Protein AF-A0A968VQT7-F1 (afdb_monomer_lite)

Secondary structure (DSSP, 8-state):
-------SHHHHHHHHHHHHHHHHHHHHHHHHHHHHHHHH--HHHHHHHHHHHHHHHHHHHHHHHHHHHHH-HHHHHHHHHHHHHHHHHHHHHHHHTT--

pLDDT: mean 82.39, std 10.13, range [45.22, 92.5]

Structure (mmCIF, N/CA/C/O backbone):
data_AF-A0A968VQT7-F1
#
_entry.id   AF-A0A968VQT7-F1
#
loop_
_atom_site.group_PDB
_atom_site.id
_atom_site.type_symbol
_atom_site.label_atom_id
_atom_site.label_alt_id
_atom_site.label_comp_id
_atom_site.label_asym_id
_atom_site.label_entity_id
_atom_site.label_seq_id
_atom_site.pdbx_PDB_ins_code
_atom_site.Cartn_x
_atom_site.Cartn_y
_atom_site.Cartn_z
_atom_site.occupancy
_atom_site.B_iso_or_equiv
_atom_site.auth_seq_id
_atom_site.auth_comp_id
_atom_site.auth_asym_id
_atom_site.auth_atom_id
_atom_site.pdbx_PDB_model_num
ATOM 1 N N . MET A 1 1 ? -21.607 2.013 37.515 1.00 45.22 1 MET A N 1
ATOM 2 C CA . MET A 1 1 ? -22.515 1.958 36.349 1.00 45.22 1 MET A CA 1
ATOM 3 C C . MET A 1 1 ? -21.824 1.171 35.254 1.00 45.22 1 MET A C 1
ATOM 5 O O . MET A 1 1 ? -20.952 1.690 34.577 1.00 45.22 1 MET A O 1
ATOM 9 N N . THR A 1 2 ? -22.130 -0.116 35.180 1.00 53.19 2 THR A N 1
ATOM 10 C CA . THR A 1 2 ? -21.566 -1.085 34.237 1.00 53.19 2 THR A CA 1
ATOM 11 C C . THR A 1 2 ? -22.557 -1.255 33.091 1.00 53.19 2 THR A C 1
ATOM 13 O O . THR A 1 2 ? -23.642 -1.786 33.312 1.00 53.19 2 THR A O 1
ATOM 16 N N . THR A 1 3 ? -22.229 -0.779 31.892 1.00 49.84 3 THR A N 1
ATOM 17 C CA . THR A 1 3 ? -23.022 -1.027 30.680 1.00 49.84 3 THR A CA 1
ATOM 18 C C . THR A 1 3 ? -22.747 -2.449 30.172 1.00 49.84 3 THR A C 1
ATOM 20 O O . THR A 1 3 ? -21.597 -2.762 29.861 1.00 49.84 3 THR A O 1
ATOM 23 N N . PRO A 1 4 ? -23.756 -3.337 30.103 1.00 61.56 4 PRO A N 1
ATOM 24 C CA . PRO A 1 4 ? -23.585 -4.700 29.619 1.00 61.56 4 PRO A CA 1
ATOM 25 C C . PRO A 1 4 ? -23.872 -4.825 28.106 1.00 61.56 4 PRO A C 1
ATOM 27 O O . PRO A 1 4 ? -24.654 -4.069 27.537 1.00 61.56 4 PRO A O 1
ATOM 30 N N . THR A 1 5 ? -23.292 -5.871 27.500 1.00 68.44 5 THR A N 1
ATOM 31 C CA . THR A 1 5 ? -23.627 -6.536 26.214 1.00 68.44 5 THR A CA 1
ATOM 32 C C . THR A 1 5 ? -23.242 -5.887 24.869 1.00 68.44 5 THR A C 1
ATOM 34 O O . THR A 1 5 ? -23.955 -5.056 24.322 1.00 68.44 5 THR A O 1
ATOM 37 N N . ALA A 1 6 ? -22.209 -6.445 24.222 1.00 54.47 6 ALA A N 1
ATOM 38 C CA . ALA A 1 6 ? -22.168 -6.607 22.766 1.00 54.47 6 ALA A CA 1
ATOM 39 C C . ALA A 1 6 ? -21.559 -7.983 22.428 1.00 54.47 6 ALA A C 1
ATOM 41 O O . ALA A 1 6 ? -20.569 -8.405 23.017 1.00 54.47 6 ALA A O 1
ATOM 42 N N . ARG A 1 7 ? -22.252 -8.707 21.548 1.00 58.38 7 ARG A N 1
ATOM 43 C CA . ARG A 1 7 ? -22.116 -10.133 21.202 1.00 58.38 7 ARG A CA 1
ATOM 44 C C . ARG A 1 7 ? -20.708 -10.521 20.730 1.00 58.38 7 ARG A C 1
ATOM 46 O O . ARG A 1 7 ? -19.956 -9.671 20.291 1.00 58.38 7 ARG A O 1
ATOM 53 N N . GLN A 1 8 ? -20.395 -11.818 20.739 1.00 59.41 8 GLN A N 1
ATOM 54 C CA . GLN A 1 8 ? -19.154 -12.417 20.208 1.00 59.41 8 GLN A CA 1
ATOM 55 C C . GLN A 1 8 ? -19.148 -12.579 18.667 1.00 59.41 8 GLN A C 1
ATOM 57 O O . GLN A 1 8 ? -18.111 -12.843 18.063 1.00 59.41 8 GLN A O 1
ATOM 62 N N . THR A 1 9 ? -20.282 -12.328 18.004 1.00 61.12 9 THR A N 1
ATOM 63 C CA . THR A 1 9 ? -20.435 -12.309 16.535 1.00 61.12 9 THR A CA 1
ATOM 64 C C . THR A 1 9 ? -19.583 -11.291 15.743 1.00 61.12 9 THR A C 1
ATOM 66 O O . THR A 1 9 ? -19.254 -11.610 14.603 1.00 61.12 9 THR A O 1
ATOM 69 N N . PRO A 1 10 ? -19.183 -10.104 16.251 1.00 72.50 10 PRO A N 1
ATOM 70 C CA . PRO A 1 10 ? -18.378 -9.163 15.483 1.00 72.50 10 PRO A CA 1
ATOM 71 C C . PRO A 1 10 ? -16.917 -9.611 15.348 1.00 72.50 10 PRO A C 1
ATOM 73 O O . PRO A 1 10 ? -16.286 -9.263 14.360 1.00 72.50 10 PRO A O 1
ATOM 76 N N . LEU A 1 11 ? -16.381 -10.425 16.268 1.00 81.00 11 LEU A N 1
ATOM 77 C CA . LEU A 1 11 ? -15.000 -10.917 16.168 1.00 81.00 11 LEU A CA 1
ATOM 78 C C . LEU A 1 11 ? -14.827 -11.904 15.015 1.00 81.00 11 LEU A C 1
ATOM 80 O O . LEU A 1 11 ? -13.917 -11.738 14.212 1.00 81.00 11 LEU A O 1
ATOM 84 N N . LEU A 1 12 ? -15.720 -12.891 14.890 1.00 84.88 12 LEU A N 1
ATOM 85 C CA . LEU A 1 12 ? -15.680 -13.834 13.767 1.00 84.88 12 LEU A CA 1
ATOM 86 C C . LEU A 1 12 ? -15.871 -13.119 12.427 1.00 84.88 12 LEU A C 1
ATOM 88 O O . LEU A 1 12 ? -15.135 -13.395 11.487 1.00 84.88 12 LEU A O 1
ATOM 92 N N . ALA A 1 13 ? -16.798 -12.160 12.353 1.00 85.81 13 ALA A N 1
ATOM 93 C CA . ALA A 1 13 ? -16.996 -11.360 11.148 1.00 85.81 13 ALA A CA 1
ATOM 94 C C . ALA A 1 13 ? -15.739 -10.553 10.775 1.00 85.81 13 ALA A C 1
ATOM 96 O O . ALA A 1 13 ? -15.342 -10.547 9.612 1.00 85.81 13 ALA A O 1
ATOM 97 N N . LEU A 1 14 ? -15.077 -9.925 11.754 1.00 87.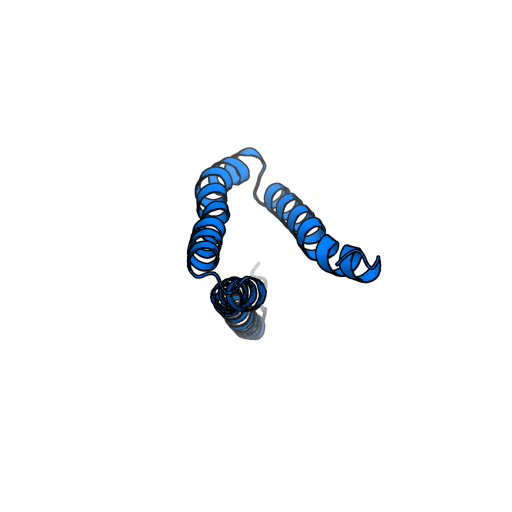00 14 LEU A N 1
ATOM 98 C CA . LEU A 1 14 ? -13.823 -9.199 11.536 1.00 87.00 14 LEU A CA 1
ATOM 99 C C . LEU A 1 14 ? -12.681 -10.128 11.116 1.00 87.00 14 LEU A C 1
ATOM 101 O O . LEU A 1 14 ? -11.948 -9.792 10.193 1.00 87.00 14 LEU A O 1
ATOM 105 N N . LEU A 1 15 ? -12.539 -11.292 11.753 1.00 89.62 15 LEU A N 1
ATOM 106 C CA . LEU A 1 15 ? -11.500 -12.268 11.420 1.00 89.62 15 LEU A CA 1
ATOM 107 C C . LEU A 1 15 ? -11.686 -12.829 10.011 1.00 89.62 15 LEU A C 1
ATOM 109 O O . LEU A 1 15 ? -10.720 -12.905 9.260 1.00 89.62 15 LEU A O 1
ATOM 113 N N . VAL A 1 16 ? -12.920 -13.163 9.627 1.00 91.44 16 VAL A N 1
ATOM 114 C CA . VAL A 1 16 ? -13.239 -13.621 8.268 1.00 91.44 16 VAL A CA 1
ATOM 115 C C . VAL A 1 16 ? -12.981 -12.509 7.255 1.00 91.44 16 VAL A C 1
ATOM 117 O O . VAL A 1 16 ? -12.310 -12.746 6.255 1.00 91.44 16 VAL A O 1
ATOM 120 N N . ALA A 1 17 ? -13.443 -11.284 7.524 1.00 88.94 17 ALA A N 1
ATOM 121 C CA . ALA A 1 17 ? -13.174 -10.143 6.652 1.00 88.94 17 ALA A CA 1
ATOM 122 C C . ALA A 1 17 ? -11.666 -9.901 6.490 1.00 88.94 17 ALA A C 1
ATOM 124 O O . ALA A 1 17 ? -11.198 -9.657 5.378 1.00 88.94 17 ALA A O 1
ATOM 125 N N . ARG A 1 18 ? -10.892 -10.022 7.576 1.00 89.38 18 ARG A N 1
ATOM 126 C CA . ARG A 1 18 ? -9.436 -9.879 7.538 1.00 89.38 18 ARG A CA 1
ATOM 127 C C . ARG A 1 18 ? -8.780 -11.000 6.747 1.00 89.38 18 ARG A C 1
ATOM 129 O O . ARG A 1 18 ? -8.007 -10.700 5.851 1.00 89.38 18 ARG A O 1
ATOM 136 N N . ALA A 1 19 ? -9.160 -12.253 6.988 1.00 92.00 19 ALA A N 1
ATOM 137 C CA . ALA A 1 19 ? -8.642 -13.404 6.256 1.00 92.00 19 ALA A CA 1
ATOM 138 C C . ALA A 1 19 ? -8.903 -13.290 4.747 1.00 92.00 19 ALA A C 1
ATOM 140 O O . ALA A 1 19 ? -7.997 -13.527 3.951 1.00 92.00 19 ALA A O 1
ATOM 141 N N . ILE A 1 20 ? -10.109 -12.876 4.346 1.00 92.50 20 ILE A N 1
ATOM 142 C CA . ILE A 1 20 ? -10.458 -12.657 2.935 1.00 92.50 20 ILE A CA 1
ATOM 143 C C . ILE A 1 20 ? -9.626 -11.514 2.345 1.00 92.50 20 ILE A C 1
ATOM 145 O O . ILE A 1 20 ? -9.033 -11.666 1.279 1.00 92.50 20 ILE A O 1
ATOM 149 N N . SER A 1 21 ? -9.556 -10.378 3.040 1.00 88.12 21 SER A N 1
ATOM 150 C CA . SER A 1 21 ? -8.814 -9.196 2.590 1.00 88.12 21 SER A CA 1
ATOM 151 C C . SER A 1 21 ? -7.316 -9.483 2.428 1.00 88.12 21 SER A C 1
ATOM 153 O O . SER A 1 21 ? -6.695 -9.108 1.432 1.00 88.12 21 SER A O 1
ATOM 155 N N . GLU A 1 22 ? -6.744 -10.219 3.373 1.00 89.88 22 GLU A N 1
ATOM 156 C CA . GLU A 1 22 ? -5.333 -10.590 3.390 1.00 89.88 22 GLU A CA 1
ATOM 157 C C . GLU A 1 22 ? -5.025 -11.652 2.330 1.00 89.88 22 GLU A C 1
ATOM 159 O O . GLU A 1 22 ? -4.036 -11.534 1.611 1.00 89.88 22 GLU A O 1
ATOM 164 N N . SER A 1 23 ? -5.937 -12.604 2.114 1.00 92.12 23 SER A N 1
ATOM 165 C CA . SER A 1 23 ? -5.850 -13.552 0.996 1.00 92.12 23 SER A CA 1
ATOM 166 C C . SER A 1 23 ? -5.876 -12.839 -0.356 1.00 92.12 23 SER A C 1
ATOM 168 O O . SER A 1 23 ? -5.056 -13.133 -1.221 1.00 92.12 23 SER A O 1
ATOM 170 N N . GLY A 1 24 ? -6.774 -11.865 -0.538 1.00 85.06 24 GLY A N 1
ATOM 171 C CA . GLY A 1 24 ? -6.834 -11.053 -1.755 1.00 85.06 24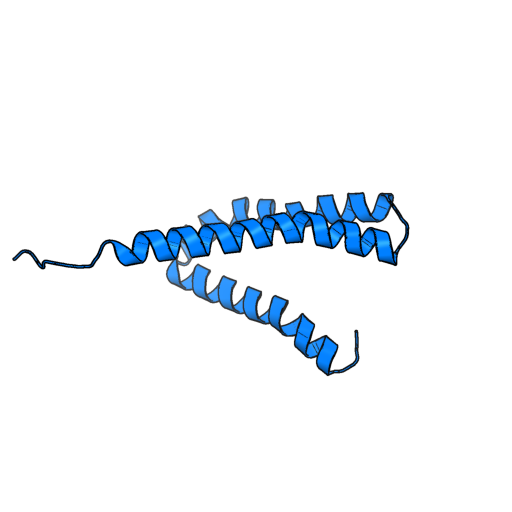 GLY A CA 1
ATOM 172 C C . GLY A 1 24 ? -5.569 -10.220 -1.973 1.00 85.06 24 GLY A C 1
ATOM 173 O O . GLY A 1 24 ? -5.104 -10.083 -3.104 1.00 85.06 24 GLY A O 1
ATOM 174 N N . THR A 1 25 ? -4.968 -9.723 -0.890 1.00 87.94 25 THR A N 1
ATOM 175 C CA . THR A 1 25 ? -3.690 -8.997 -0.929 1.00 87.94 25 THR A CA 1
ATOM 176 C C . THR A 1 25 ? -2.552 -9.913 -1.379 1.00 87.94 25 THR A C 1
ATOM 178 O O . THR A 1 25 ? -1.824 -9.569 -2.309 1.00 87.94 25 THR A O 1
ATOM 181 N N . MET A 1 26 ? -2.441 -11.107 -0.787 1.00 87.56 26 MET 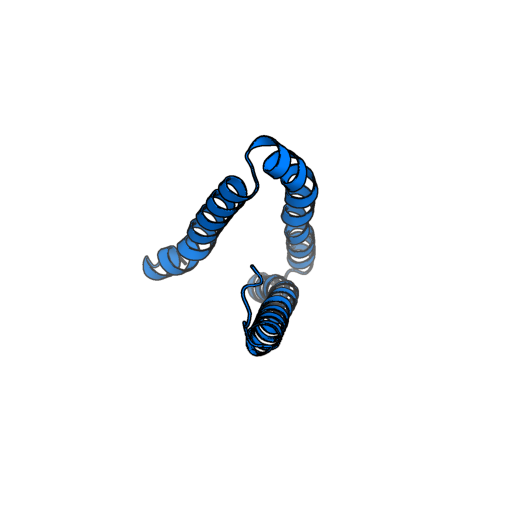A N 1
ATOM 182 C CA . MET A 1 26 ? -1.443 -12.114 -1.172 1.00 87.56 26 MET A CA 1
ATOM 183 C C . MET A 1 26 ? -1.622 -12.550 -2.629 1.00 87.56 26 MET A C 1
ATOM 185 O O . MET A 1 26 ? -0.651 -12.621 -3.382 1.00 87.56 26 MET A O 1
ATOM 189 N N . LEU A 1 27 ? -2.870 -12.778 -3.049 1.00 89.69 27 LEU A N 1
ATOM 190 C CA . LEU A 1 27 ? -3.192 -13.131 -4.426 1.00 89.69 27 LEU A CA 1
ATOM 191 C C . LEU A 1 27 ? -2.790 -12.015 -5.395 1.00 89.69 27 LEU A C 1
ATOM 193 O O . LEU A 1 27 ? -2.156 -12.295 -6.406 1.00 89.69 27 LEU A O 1
ATOM 197 N N . SER A 1 28 ? -3.097 -10.756 -5.074 1.00 86.06 28 SER A N 1
ATOM 198 C CA . SER A 1 28 ? -2.727 -9.595 -5.897 1.00 86.06 28 SER A CA 1
ATOM 199 C C . SER A 1 28 ? -1.211 -9.430 -6.018 1.00 86.06 28 SER A C 1
ATOM 201 O O . SER A 1 28 ? -0.718 -9.095 -7.097 1.00 86.06 28 SER A O 1
ATOM 203 N N . GLY A 1 29 ? -0.471 -9.729 -4.944 1.00 84.62 29 GLY A N 1
ATOM 204 C CA . GLY A 1 29 ? 0.993 -9.712 -4.933 1.00 84.62 29 GLY A CA 1
ATOM 205 C C . GLY A 1 29 ? 1.626 -10.686 -5.933 1.00 84.62 29 GLY A C 1
ATOM 206 O O . GLY A 1 29 ? 2.696 -10.405 -6.458 1.00 84.62 29 GLY A O 1
ATOM 207 N N . VAL A 1 30 ? 0.951 -11.792 -6.260 1.00 86.94 30 VAL A N 1
ATOM 208 C CA . VAL A 1 30 ? 1.427 -12.771 -7.257 1.00 86.94 30 VAL A CA 1
ATOM 209 C C . VAL A 1 30 ? 0.769 -12.569 -8.626 1.00 86.94 30 VAL A C 1
ATOM 211 O O . VAL A 1 30 ? 1.419 -12.728 -9.658 1.00 86.94 30 VAL A O 1
ATOM 214 N N . ALA A 1 31 ? -0.504 -12.176 -8.662 1.00 86.38 31 ALA A N 1
ATOM 215 C CA . ALA A 1 31 ? -1.258 -11.994 -9.897 1.00 86.38 31 ALA A CA 1
ATOM 216 C C . ALA A 1 31 ? -0.733 -10.820 -10.734 1.00 86.38 31 ALA A C 1
ATOM 218 O O . ALA A 1 31 ? -0.594 -10.960 -11.946 1.00 86.38 31 ALA A O 1
ATOM 219 N N . LEU A 1 32 ? -0.402 -9.683 -10.108 1.00 82.94 32 LEU A N 1
ATOM 220 C CA . LEU A 1 32 ? 0.079 -8.501 -10.834 1.00 82.94 32 LEU A CA 1
ATOM 221 C C . LEU A 1 32 ? 1.414 -8.747 -11.564 1.00 82.94 32 LEU A C 1
ATOM 223 O O . LEU A 1 32 ? 1.483 -8.451 -12.757 1.00 82.94 32 LEU A O 1
ATOM 227 N N . PRO A 1 33 ? 2.465 -9.313 -10.934 1.00 80.88 33 PRO A N 1
ATOM 228 C CA . PRO A 1 33 ? 3.708 -9.612 -11.644 1.00 80.88 33 PRO A CA 1
ATOM 229 C C . PRO A 1 33 ? 3.523 -10.640 -12.765 1.00 80.88 33 PRO A C 1
ATOM 231 O O . PRO A 1 33 ? 4.106 -10.485 -13.837 1.00 80.88 33 PRO A O 1
ATOM 234 N N . LEU A 1 34 ? 2.685 -11.662 -12.551 1.00 84.12 34 LEU A N 1
ATOM 235 C CA . LEU A 1 34 ? 2.373 -12.656 -13.582 1.00 84.12 34 LEU A CA 1
ATOM 236 C C . LEU A 1 34 ? 1.579 -12.055 -14.748 1.00 84.12 34 LEU A C 1
ATOM 238 O O . LEU A 1 34 ? 1.815 -12.423 -15.896 1.00 84.12 34 LEU A O 1
ATOM 242 N N . PHE A 1 35 ? 0.688 -11.101 -14.481 1.00 84.44 35 PHE A N 1
ATOM 243 C CA . PHE A 1 35 ? -0.037 -10.377 -15.522 1.00 84.44 35 PHE A CA 1
ATOM 244 C C . PHE A 1 35 ? 0.915 -9.549 -16.394 1.00 84.44 35 PHE A C 1
ATOM 246 O O . PHE A 1 35 ? 0.853 -9.622 -17.618 1.00 84.44 35 PHE A O 1
ATOM 253 N N . VAL A 1 36 ? 1.870 -8.840 -15.789 1.00 83.69 36 VAL A N 1
ATOM 254 C CA . VAL A 1 36 ? 2.923 -8.128 -16.536 1.00 83.69 36 VAL A CA 1
ATOM 255 C C . VAL A 1 36 ? 3.752 -9.107 -17.355 1.00 83.69 36 VAL A C 1
ATOM 257 O O . VAL A 1 36 ? 4.014 -8.847 -18.524 1.00 83.69 36 VAL A O 1
ATOM 260 N N . LEU A 1 37 ? 4.142 -10.246 -16.777 1.00 83.88 37 LEU A N 1
ATOM 261 C CA . LEU A 1 37 ? 4.872 -11.269 -17.523 1.00 83.88 37 LEU A CA 1
ATOM 262 C C . LEU A 1 37 ? 4.073 -11.753 -18.737 1.00 83.88 37 LEU A C 1
ATOM 264 O O . LEU A 1 37 ? 4.657 -11.933 -19.798 1.00 83.88 37 LEU A O 1
ATOM 268 N N . SER A 1 38 ? 2.756 -11.919 -18.598 1.00 83.19 38 SER A N 1
ATOM 269 C CA . SER A 1 38 ? 1.886 -12.326 -19.705 1.00 83.19 38 SER A CA 1
ATOM 270 C C . SER A 1 38 ? 1.742 -11.263 -20.798 1.00 83.19 38 SER A C 1
ATOM 272 O O . SER A 1 38 ? 1.550 -11.614 -21.955 1.00 83.19 38 SER A O 1
ATOM 274 N N . LEU A 1 39 ? 1.858 -9.977 -20.449 1.00 82.50 39 LEU A N 1
ATOM 275 C CA . LEU A 1 39 ? 1.748 -8.872 -21.402 1.00 82.50 39 LEU A CA 1
ATOM 276 C C . LEU A 1 39 ? 3.075 -8.546 -22.089 1.00 82.50 39 LEU A C 1
ATOM 278 O O . LEU A 1 39 ? 3.082 -8.236 -23.277 1.00 82.50 39 LEU A O 1
ATOM 282 N N . THR A 1 40 ? 4.186 -8.582 -21.352 1.00 82.06 40 THR A N 1
ATOM 283 C CA . THR A 1 40 ? 5.488 -8.146 -21.872 1.00 82.06 40 THR A CA 1
ATOM 284 C C . THR A 1 40 ? 6.435 -9.291 -22.231 1.00 82.06 40 THR A C 1
ATOM 286 O O . THR A 1 40 ? 7.516 -9.033 -22.755 1.00 82.06 40 THR A O 1
ATOM 289 N N . GLU A 1 41 ? 6.103 -10.536 -21.876 1.00 82.25 41 GLU A N 1
ATOM 290 C CA . GLU A 1 41 ? 6.954 -11.732 -22.037 1.00 82.25 41 GLU A CA 1
ATOM 291 C C . GLU A 1 41 ? 8.374 -11.589 -21.438 1.00 82.25 41 GLU A C 1
ATOM 293 O O . GLU A 1 41 ? 9.293 -12.347 -21.745 1.00 82.25 41 GLU A O 1
ATOM 298 N N . SER A 1 42 ? 8.578 -10.615 -20.541 1.00 83.00 42 SER A N 1
ATOM 299 C CA . SER A 1 42 ? 9.893 -10.234 -20.021 1.00 83.00 42 SER A CA 1
ATOM 300 C C . SER A 1 42 ? 10.019 -10.505 -18.524 1.00 83.00 42 SER A C 1
ATOM 302 O O . SER A 1 42 ? 9.412 -9.835 -17.686 1.00 83.00 42 SER A O 1
ATOM 304 N N . VAL A 1 43 ? 10.902 -11.442 -18.172 1.00 83.56 43 VAL A N 1
ATOM 305 C CA . VAL A 1 43 ? 11.216 -11.794 -16.774 1.00 83.56 43 VAL A CA 1
ATOM 306 C C . VAL A 1 43 ? 11.872 -10.625 -16.023 1.00 83.56 43 VAL A C 1
ATOM 308 O O . VAL A 1 43 ? 11.646 -10.450 -14.826 1.00 83.56 43 VAL A O 1
ATOM 311 N N . ALA A 1 44 ? 12.636 -9.776 -16.721 1.00 85.31 44 ALA A N 1
ATOM 312 C CA . ALA A 1 44 ? 13.265 -8.598 -16.122 1.00 85.31 44 ALA A CA 1
ATOM 313 C C . ALA A 1 44 ? 12.223 -7.583 -15.620 1.00 85.31 44 ALA A C 1
ATOM 315 O O . ALA A 1 44 ? 12.378 -7.014 -14.538 1.00 85.31 44 ALA A O 1
ATOM 316 N N . GLN A 1 45 ? 11.133 -7.391 -16.370 1.00 81.19 45 GLN A N 1
ATOM 317 C CA . GLN A 1 45 ? 10.050 -6.494 -15.965 1.00 81.19 45 GLN A CA 1
ATOM 318 C C . GLN A 1 45 ? 9.217 -7.062 -14.815 1.00 81.19 45 GLN A C 1
ATOM 320 O O . GLN A 1 45 ? 8.840 -6.307 -13.918 1.00 81.19 45 GLN A O 1
ATOM 325 N N . LEU A 1 46 ? 8.994 -8.382 -14.785 1.00 86.12 46 LEU A N 1
ATOM 326 C CA . LEU A 1 46 ? 8.384 -9.054 -13.633 1.00 86.12 46 LEU A CA 1
ATOM 327 C C . LEU A 1 46 ? 9.196 -8.796 -12.357 1.00 86.12 46 LEU A C 1
ATOM 329 O O . LEU A 1 46 ? 8.627 -8.407 -11.334 1.00 86.12 46 LEU A O 1
ATOM 333 N N . GLY A 1 47 ? 10.521 -8.970 -12.417 1.00 83.94 47 GLY A N 1
ATOM 334 C CA . GLY A 1 47 ? 11.406 -8.729 -11.274 1.00 83.94 47 GLY A CA 1
ATOM 335 C C . GLY A 1 47 ? 11.365 -7.274 -10.804 1.00 83.94 47 GLY A C 1
ATOM 336 O O . GLY A 1 47 ? 11.237 -7.012 -9.608 1.00 83.94 47 GLY A O 1
ATOM 337 N N . LEU A 1 48 ? 11.389 -6.327 -11.747 1.00 89.19 48 LEU A N 1
ATOM 338 C CA . LEU A 1 48 ? 11.311 -4.898 -11.448 1.00 89.19 48 LEU A CA 1
ATOM 339 C C . LEU A 1 48 ? 9.985 -4.514 -10.781 1.00 89.19 48 LEU A C 1
ATOM 341 O O . LEU A 1 48 ? 9.989 -3.816 -9.771 1.00 89.19 48 LEU A O 1
ATOM 345 N N . ILE A 1 49 ? 8.851 -4.980 -11.308 1.00 86.44 49 ILE A N 1
ATOM 346 C CA . ILE A 1 49 ? 7.535 -4.669 -10.737 1.00 86.44 49 ILE A CA 1
ATOM 347 C C . ILE A 1 49 ? 7.363 -5.297 -9.361 1.00 86.44 49 ILE A C 1
ATOM 349 O O . ILE A 1 49 ? 6.867 -4.631 -8.455 1.00 86.44 49 ILE A O 1
ATOM 353 N N . THR A 1 50 ? 7.846 -6.524 -9.168 1.00 86.00 50 THR A N 1
ATOM 354 C CA . THR A 1 50 ? 7.850 -7.167 -7.847 1.00 86.00 50 THR A CA 1
ATOM 355 C C . THR A 1 50 ? 8.661 -6.342 -6.840 1.00 86.00 50 THR A C 1
ATOM 357 O O . THR A 1 50 ? 8.195 -6.093 -5.732 1.00 86.00 50 THR A O 1
ATOM 360 N N . ALA A 1 51 ? 9.834 -5.831 -7.230 1.00 87.94 51 ALA A N 1
ATOM 361 C CA . ALA A 1 51 ? 10.636 -4.955 -6.373 1.00 87.94 51 ALA A CA 1
ATOM 362 C C . ALA A 1 51 ? 9.942 -3.608 -6.088 1.00 87.94 51 ALA A C 1
ATOM 364 O O . ALA A 1 51 ? 9.964 -3.113 -4.956 1.00 87.94 51 ALA A O 1
ATOM 365 N N . LEU A 1 52 ? 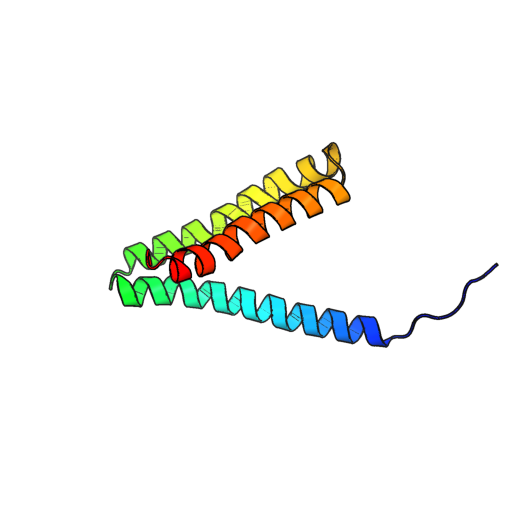9.284 -3.022 -7.092 1.00 89.38 52 LEU A N 1
ATOM 366 C CA . LEU A 1 52 ? 8.556 -1.761 -6.945 1.00 89.38 52 LEU A CA 1
ATOM 367 C C . LEU A 1 52 ? 7.329 -1.889 -6.033 1.00 89.38 52 LEU A C 1
ATOM 369 O O . LEU A 1 52 ? 7.017 -0.937 -5.321 1.00 89.38 52 LEU A O 1
ATOM 373 N N . GLN A 1 53 ? 6.674 -3.052 -5.974 1.00 86.12 53 GLN A N 1
ATOM 374 C CA . GLN A 1 53 ? 5.543 -3.290 -5.065 1.00 86.12 53 GLN A CA 1
ATOM 375 C C . GLN A 1 53 ? 5.917 -3.166 -3.582 1.00 86.12 53 GLN A C 1
ATOM 377 O O . GLN A 1 53 ? 5.075 -2.798 -2.764 1.00 86.12 53 GLN A O 1
ATOM 382 N N . THR A 1 54 ? 7.175 -3.418 -3.218 1.00 86.69 54 THR A N 1
ATOM 383 C CA . THR A 1 54 ? 7.657 -3.240 -1.840 1.00 86.69 54 THR A CA 1
ATOM 384 C C . THR A 1 54 ? 7.899 -1.782 -1.459 1.00 86.69 54 THR A C 1
ATOM 386 O O . THR A 1 54 ? 7.835 -1.446 -0.277 1.00 86.69 54 THR A O 1
ATOM 389 N N . VAL A 1 55 ? 8.152 -0.891 -2.423 1.00 89.69 55 VAL A N 1
ATOM 390 C CA . VAL A 1 55 ? 8.502 0.514 -2.149 1.00 89.69 55 VAL A CA 1
ATOM 391 C C . VAL A 1 55 ? 7.423 1.232 -1.322 1.00 89.69 55 VAL A C 1
ATOM 393 O O . VAL A 1 55 ? 7.776 1.816 -0.296 1.00 89.69 55 VAL A O 1
ATOM 396 N N . PRO A 1 56 ? 6.121 1.157 -1.663 1.00 84.25 56 PRO A N 1
ATOM 397 C CA . PRO A 1 56 ? 5.066 1.761 -0.853 1.00 84.25 56 PRO A CA 1
ATOM 398 C C . PRO A 1 56 ? 5.041 1.258 0.591 1.00 84.25 56 PRO A C 1
ATOM 400 O O . PRO A 1 56 ? 4.809 2.055 1.495 1.00 84.25 56 PRO A O 1
ATOM 403 N N . LEU A 1 57 ? 5.315 -0.031 0.828 1.00 85.31 57 LEU A N 1
ATOM 404 C CA . LEU A 1 57 ? 5.345 -0.602 2.179 1.00 85.31 57 LEU A CA 1
ATOM 405 C C . LEU A 1 57 ? 6.468 0.014 3.016 1.00 85.31 57 LEU A C 1
ATOM 407 O O . LEU A 1 57 ? 6.235 0.409 4.156 1.00 85.31 57 LEU A O 1
ATOM 411 N N . PHE A 1 58 ? 7.663 0.165 2.440 1.00 89.62 58 PHE A N 1
ATOM 412 C CA . PHE A 1 58 ? 8.781 0.832 3.111 1.00 89.62 58 PHE A CA 1
ATOM 413 C C . PHE A 1 58 ? 8.491 2.309 3.381 1.00 89.62 58 PHE A C 1
ATOM 415 O O . PHE A 1 58 ? 8.698 2.793 4.495 1.00 89.62 58 PHE A O 1
ATOM 422 N N . VAL A 1 59 ? 7.976 3.023 2.379 1.00 89.38 59 VAL A N 1
ATOM 423 C CA . VAL A 1 59 ? 7.659 4.452 2.491 1.00 89.38 59 VAL A CA 1
ATOM 424 C C . VAL A 1 59 ? 6.574 4.683 3.546 1.00 89.38 59 VAL A C 1
ATOM 426 O O . VAL A 1 59 ? 6.732 5.545 4.410 1.00 89.38 59 VAL A O 1
ATOM 429 N N . MET A 1 60 ? 5.501 3.888 3.539 1.00 86.12 60 MET A N 1
ATOM 430 C CA . MET A 1 60 ? 4.433 3.984 4.537 1.00 86.12 60 MET A CA 1
ATOM 431 C C . MET A 1 60 ? 4.881 3.519 5.924 1.00 86.12 60 MET A C 1
ATOM 433 O O . MET A 1 60 ? 4.452 4.109 6.909 1.00 86.12 60 MET A O 1
ATOM 437 N N . GLY A 1 61 ? 5.772 2.530 6.032 1.00 85.06 61 GLY A N 1
ATOM 438 C CA . GLY A 1 61 ? 6.358 2.129 7.314 1.00 85.06 61 GLY A CA 1
ATOM 439 C C . GLY A 1 61 ? 7.183 3.245 7.961 1.00 85.06 61 GLY A C 1
ATOM 440 O O . GLY A 1 61 ? 7.120 3.435 9.174 1.00 85.06 61 GLY A O 1
ATOM 441 N N . LEU A 1 62 ? 7.906 4.029 7.154 1.00 88.75 62 LEU A N 1
ATOM 442 C CA . LEU A 1 62 ? 8.732 5.138 7.636 1.00 88.75 62 LEU A CA 1
ATOM 443 C C . LEU A 1 62 ? 7.917 6.403 7.945 1.00 88.75 62 LEU A C 1
ATOM 445 O O . LEU A 1 62 ? 8.174 7.083 8.937 1.00 88.75 62 LEU A O 1
ATOM 449 N N . ILE A 1 63 ? 6.945 6.737 7.093 1.00 88.00 63 ILE A N 1
ATOM 450 C CA . ILE A 1 63 ? 6.175 7.988 7.189 1.00 88.00 63 ILE A CA 1
ATOM 451 C C . ILE A 1 63 ? 4.926 7.816 8.061 1.00 88.00 63 ILE A C 1
ATOM 453 O O . ILE A 1 63 ? 4.503 8.764 8.720 1.00 88.00 63 ILE A O 1
ATOM 457 N N . GLY A 1 64 ? 4.345 6.615 8.100 1.00 82.88 64 GLY A N 1
ATOM 458 C CA . GLY A 1 64 ? 3.063 6.335 8.743 1.00 82.88 64 GLY A CA 1
ATOM 459 C C . GLY A 1 64 ? 3.053 6.648 10.237 1.00 82.88 64 GLY A C 1
ATOM 460 O O . GLY A 1 64 ? 2.138 7.323 10.697 1.00 82.88 64 GLY A O 1
ATOM 461 N N . GLY A 1 65 ? 4.090 6.239 10.976 1.00 86.00 65 GLY A N 1
ATOM 462 C CA . GLY A 1 65 ? 4.221 6.536 12.410 1.00 86.00 65 GLY A CA 1
ATOM 463 C C . GLY A 1 65 ? 4.262 8.044 12.695 1.00 86.00 65 GLY A C 1
ATOM 464 O O . GLY A 1 65 ? 3.316 8.573 13.278 1.00 86.00 65 GLY A O 1
ATOM 465 N N . PRO A 1 66 ? 5.275 8.778 12.192 1.00 89.56 66 PRO A N 1
ATOM 466 C CA . PRO A 1 66 ? 5.371 10.225 12.388 1.00 89.56 66 PRO A CA 1
ATOM 467 C C . PRO A 1 66 ? 4.153 11.011 11.882 1.00 89.56 66 PRO A C 1
ATOM 469 O O . PRO A 1 66 ? 3.785 12.029 12.472 1.00 89.56 66 PRO A O 1
ATOM 472 N N . ALA A 1 67 ? 3.522 10.571 10.788 1.00 85.88 67 ALA A N 1
ATOM 473 C CA . ALA A 1 67 ? 2.307 11.194 10.274 1.00 85.88 67 ALA A CA 1
ATOM 474 C C . ALA A 1 67 ? 1.130 11.018 11.244 1.00 85.88 67 ALA A C 1
ATOM 476 O O . ALA A 1 67 ? 0.434 11.993 11.534 1.00 85.88 67 ALA A O 1
ATOM 477 N N . VAL A 1 68 ? 0.924 9.809 11.778 1.00 87.06 68 VAL A N 1
ATOM 478 C CA . VAL A 1 68 ? -0.122 9.523 12.776 1.00 87.06 68 VAL A CA 1
ATOM 479 C C . VAL A 1 68 ? 0.128 10.294 14.067 1.00 87.06 68 VAL A C 1
ATOM 481 O O . VAL A 1 68 ? -0.807 10.910 14.583 1.00 87.06 68 VAL A O 1
ATOM 484 N N . ASP A 1 69 ? 1.376 10.336 14.528 1.00 88.31 69 ASP A N 1
ATOM 485 C CA . ASP A 1 69 ? 1.764 11.026 15.758 1.00 88.31 69 ASP A CA 1
ATOM 486 C C . ASP A 1 69 ? 1.528 12.544 15.673 1.00 88.31 69 ASP A C 1
ATOM 488 O O . ASP A 1 69 ? 1.125 13.169 16.653 1.00 88.31 69 ASP A O 1
ATOM 492 N N . ARG A 1 70 ? 1.736 13.155 14.495 1.00 89.56 70 ARG A N 1
ATOM 493 C CA . ARG A 1 70 ? 1.596 14.613 14.299 1.00 89.56 70 ARG A CA 1
ATOM 494 C C . ARG A 1 70 ? 0.186 15.065 13.925 1.00 89.56 70 ARG A C 1
ATOM 496 O O . ARG A 1 70 ? -0.262 16.114 14.382 1.00 89.56 70 ARG A O 1
ATOM 503 N N . LEU A 1 71 ? -0.501 14.332 13.049 1.00 86.44 71 LEU A N 1
ATOM 504 C CA . LEU A 1 71 ? -1.793 14.745 12.476 1.00 86.44 71 LEU A CA 1
ATOM 505 C C . LEU A 1 71 ? -2.988 14.114 13.206 1.00 86.44 71 LEU A C 1
ATOM 507 O O . LEU A 1 71 ? -4.116 14.600 13.073 1.00 86.44 71 LEU A O 1
ATOM 511 N N . GLY A 1 72 ? -2.735 13.060 13.986 1.00 87.50 72 GLY A N 1
ATOM 512 C CA . GLY A 1 72 ? -3.733 12.243 14.661 1.00 87.50 72 GLY A CA 1
ATOM 513 C C . GLY A 1 72 ? -4.282 11.132 13.762 1.00 87.50 72 GLY A C 1
ATOM 514 O O . GLY A 1 72 ? -4.600 11.350 12.590 1.00 87.50 72 GLY A O 1
ATOM 515 N N . ALA A 1 73 ? -4.475 9.944 14.345 1.00 84.88 73 ALA A N 1
ATOM 516 C CA . ALA A 1 73 ? -4.893 8.723 13.643 1.00 84.88 73 ALA A CA 1
ATOM 517 C C . ALA A 1 73 ? -6.140 8.907 12.759 1.00 84.88 73 ALA A C 1
ATOM 519 O O . ALA A 1 73 ? -6.192 8.409 11.637 1.00 84.88 73 ALA A O 1
ATOM 520 N N . ARG A 1 74 ? -7.129 9.684 13.224 1.00 88.06 74 ARG A N 1
ATOM 521 C CA . ARG A 1 74 ? -8.374 9.916 12.476 1.00 88.06 74 ARG A CA 1
ATOM 522 C C . ARG A 1 74 ? -8.152 10.697 11.179 1.00 88.06 74 ARG A C 1
ATOM 524 O O . ARG A 1 74 ? -8.777 10.377 10.175 1.00 88.06 74 ARG A O 1
ATOM 531 N N . ARG A 1 75 ? -7.295 11.724 11.188 1.00 87.38 75 ARG A N 1
ATOM 532 C CA . ARG A 1 75 ? -7.041 12.539 9.987 1.00 87.38 75 ARG A CA 1
ATOM 533 C C . ARG A 1 75 ? -6.204 11.774 8.974 1.00 87.38 75 ARG A C 1
ATOM 535 O O . ARG A 1 75 ? -6.508 11.832 7.790 1.00 87.38 75 ARG A O 1
ATOM 542 N N . VAL A 1 76 ? -5.199 11.038 9.450 1.00 87.81 76 VAL A N 1
ATOM 543 C CA . VAL A 1 76 ? -4.364 10.200 8.584 1.00 87.81 76 VAL A CA 1
ATOM 544 C C . VAL A 1 76 ? -5.204 9.128 7.901 1.00 87.81 76 VAL A C 1
ATOM 546 O O . VAL A 1 76 ? -5.130 9.038 6.684 1.00 87.81 76 VAL A O 1
ATOM 549 N N . SER A 1 77 ? -6.072 8.423 8.640 1.00 86.25 77 SER A N 1
ATOM 550 C CA . SER A 1 77 ? -6.979 7.415 8.065 1.00 86.25 77 SER A CA 1
ATOM 551 C C . SER A 1 77 ? -7.841 7.991 6.942 1.00 86.25 77 SER A C 1
ATOM 553 O O . SER A 1 77 ? -7.852 7.454 5.843 1.00 86.25 77 SER A O 1
ATOM 555 N N . VAL A 1 78 ? -8.508 9.128 7.178 1.00 90.56 78 VAL A N 1
ATOM 556 C CA . VAL A 1 78 ? -9.372 9.753 6.161 1.00 90.56 78 VAL A CA 1
ATOM 557 C C . VAL A 1 78 ? -8.576 10.162 4.919 1.00 90.56 78 VAL A C 1
ATOM 559 O O . VAL A 1 78 ? -9.045 9.969 3.801 1.00 90.56 78 VAL A O 1
ATOM 562 N N . LEU A 1 79 ? -7.371 10.714 5.092 1.00 90.00 79 LEU A N 1
ATOM 563 C CA . LEU A 1 79 ? -6.519 11.095 3.965 1.00 90.00 79 LEU A CA 1
ATOM 564 C C . LEU A 1 79 ? -6.055 9.876 3.164 1.00 90.00 79 LEU A C 1
ATOM 566 O O . LEU A 1 79 ? -6.130 9.900 1.938 1.00 90.00 79 LEU A O 1
ATOM 570 N N . THR A 1 80 ? -5.614 8.806 3.829 1.00 85.75 80 THR A N 1
ATOM 571 C CA . THR A 1 80 ? -5.204 7.572 3.146 1.00 85.75 80 THR A CA 1
ATOM 572 C C . THR A 1 80 ? -6.370 6.901 2.435 1.00 85.75 80 THR A C 1
ATOM 574 O O . THR A 1 80 ? -6.195 6.446 1.308 1.00 85.75 80 THR A O 1
ATOM 577 N N . ASP A 1 81 ? -7.561 6.906 3.035 1.00 88.00 81 ASP A N 1
ATOM 578 C CA . ASP A 1 81 ? -8.764 6.337 2.425 1.00 88.00 81 ASP A CA 1
ATOM 579 C C . ASP A 1 81 ? -9.187 7.136 1.185 1.00 88.00 81 ASP A C 1
ATOM 581 O O . ASP A 1 81 ? -9.539 6.548 0.165 1.00 88.00 81 ASP A O 1
ATOM 585 N N . LEU A 1 82 ? -9.088 8.471 1.220 1.00 91.56 82 LEU A N 1
ATOM 586 C CA . LEU A 1 82 ? -9.344 9.321 0.051 1.00 91.56 82 LEU A CA 1
ATOM 587 C C . LEU A 1 82 ? -8.326 9.088 -1.070 1.00 91.56 82 LEU A C 1
ATOM 589 O O . LEU A 1 82 ? -8.710 8.996 -2.234 1.00 91.56 82 LEU A O 1
ATOM 593 N N . ILE A 1 83 ? -7.039 8.968 -0.735 1.00 87.75 83 ILE A N 1
ATOM 594 C CA . ILE A 1 83 ? -5.988 8.666 -1.717 1.00 87.75 83 ILE A CA 1
ATOM 595 C C . ILE A 1 83 ? -6.226 7.288 -2.339 1.00 87.75 83 ILE A C 1
ATOM 597 O O . ILE A 1 83 ? -6.152 7.151 -3.558 1.00 87.75 83 ILE A O 1
ATOM 601 N N . ALA A 1 84 ? -6.551 6.281 -1.525 1.00 85.06 84 ALA A N 1
ATOM 602 C CA . ALA A 1 84 ? -6.865 4.941 -2.001 1.00 85.06 84 ALA A CA 1
ATOM 603 C C . ALA A 1 84 ? -8.104 4.953 -2.905 1.00 85.06 84 ALA A C 1
ATOM 605 O O . ALA A 1 84 ? -8.064 4.392 -3.996 1.00 85.06 84 ALA A O 1
ATOM 606 N N . LEU A 1 85 ? -9.173 5.646 -2.505 1.00 88.19 85 LEU A N 1
ATOM 607 C CA . LEU A 1 85 ? -10.379 5.792 -3.316 1.00 88.19 85 LEU A CA 1
ATOM 608 C C . LEU A 1 85 ? -10.068 6.417 -4.679 1.00 88.19 85 LEU A C 1
ATOM 610 O O . LEU A 1 85 ? -10.559 5.933 -5.692 1.00 88.19 85 LEU A O 1
ATOM 614 N N . LEU A 1 86 ? -9.242 7.464 -4.719 1.00 89.00 86 LEU A N 1
ATOM 615 C CA . LEU A 1 86 ? -8.838 8.101 -5.972 1.00 89.00 86 LEU A CA 1
ATOM 616 C C . LEU A 1 86 ? -7.971 7.172 -6.828 1.00 89.00 86 LEU A C 1
ATOM 618 O O . LEU A 1 86 ? -8.215 7.053 -8.023 1.00 89.00 86 LEU A O 1
ATOM 622 N N . ALA A 1 87 ? -6.998 6.483 -6.230 1.00 84.31 87 ALA A N 1
ATOM 623 C CA . ALA A 1 87 ? -6.100 5.581 -6.947 1.00 84.31 87 ALA A CA 1
ATOM 624 C C . ALA A 1 87 ? -6.841 4.364 -7.523 1.00 84.31 87 ALA A C 1
ATOM 626 O O . ALA A 1 87 ? -6.734 4.078 -8.714 1.00 84.31 87 ALA A O 1
ATOM 627 N N . PHE A 1 88 ? -7.631 3.672 -6.698 1.00 82.12 88 PHE A N 1
ATOM 628 C CA . PHE A 1 88 ? -8.415 2.514 -7.127 1.00 82.12 88 PHE A CA 1
ATOM 629 C C . PHE A 1 88 ? -9.609 2.909 -7.990 1.00 82.12 88 PHE A C 1
ATOM 631 O O . PHE A 1 88 ? -9.951 2.169 -8.903 1.00 82.12 88 PHE A O 1
ATOM 638 N N . GLY A 1 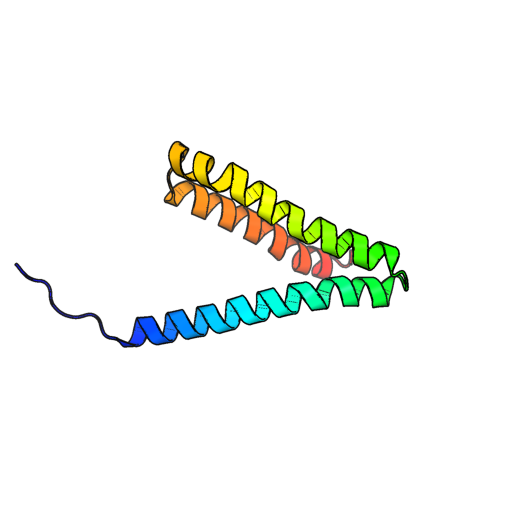89 ? -10.230 4.060 -7.729 1.00 84.62 89 GLY A N 1
ATOM 639 C CA . GLY A 1 89 ? -11.350 4.582 -8.509 1.00 84.62 89 GLY A CA 1
ATOM 640 C C . GLY A 1 89 ? -10.934 5.086 -9.888 1.00 84.62 89 GLY A C 1
ATOM 641 O O . GLY A 1 89 ? -11.716 4.969 -10.827 1.00 84.62 89 GLY A O 1
ATOM 642 N N . ALA A 1 90 ? -9.700 5.570 -10.051 1.00 82.75 90 ALA A N 1
ATOM 643 C CA . ALA A 1 90 ? -9.184 5.981 -11.353 1.00 82.75 90 ALA A CA 1
ATOM 644 C C . ALA A 1 90 ? -9.119 4.815 -12.350 1.00 82.75 90 ALA A C 1
ATOM 646 O O . ALA A 1 90 ? -9.397 5.021 -13.525 1.00 82.75 90 ALA A O 1
ATOM 647 N N . VAL A 1 91 ? -8.817 3.592 -11.901 1.00 80.06 91 VAL A N 1
ATOM 648 C CA . VAL A 1 91 ? -8.704 2.409 -12.775 1.00 80.06 91 VAL A CA 1
ATOM 649 C C . VAL A 1 91 ? -10.005 2.105 -13.543 1.00 80.06 91 VAL A C 1
ATOM 651 O O . VAL A 1 91 ? -9.972 2.127 -14.774 1.00 80.06 91 VAL A O 1
ATOM 654 N N . PRO A 1 92 ? -11.165 1.868 -12.894 1.00 78.75 92 PRO A N 1
ATOM 655 C CA . PRO A 1 92 ? -12.421 1.644 -13.603 1.00 78.75 92 PRO A CA 1
ATOM 656 C C . PRO A 1 92 ? -12.913 2.899 -14.329 1.00 78.75 92 PRO A C 1
ATOM 658 O O . PRO A 1 92 ? -13.566 2.773 -15.358 1.00 78.75 92 PRO A O 1
ATOM 661 N N . LEU A 1 93 ? -12.599 4.102 -13.836 1.00 80.88 93 LEU A N 1
ATOM 662 C CA . LEU A 1 93 ? -13.013 5.351 -14.479 1.00 80.88 93 LEU A CA 1
ATOM 663 C C . LEU A 1 93 ? -12.278 5.567 -15.813 1.00 80.88 93 LEU A C 1
ATOM 665 O O . LEU A 1 93 ? -12.905 5.924 -16.806 1.00 80.88 93 LEU A O 1
ATOM 669 N N . LEU A 1 94 ? -10.977 5.271 -15.860 1.00 78.50 94 LEU A N 1
ATOM 670 C CA . LEU A 1 94 ? -10.165 5.283 -17.081 1.00 78.50 94 LEU A CA 1
ATOM 671 C C . LEU A 1 94 ? -10.540 4.138 -18.033 1.00 78.50 94 LEU A C 1
ATOM 673 O O . LEU A 1 94 ? -10.600 4.351 -19.242 1.00 78.50 94 LEU A O 1
ATOM 677 N N . ALA A 1 95 ? -10.867 2.954 -17.505 1.00 77.62 95 ALA A N 1
ATOM 678 C CA . ALA A 1 95 ? -11.395 1.853 -18.313 1.00 77.62 95 ALA A CA 1
ATOM 679 C C . ALA A 1 95 ? -12.757 2.201 -18.946 1.00 77.62 95 ALA A C 1
ATOM 681 O O . ALA A 1 95 ? -12.986 1.925 -20.120 1.00 77.62 95 ALA A O 1
ATOM 682 N N . ALA A 1 96 ? -13.651 2.869 -18.208 1.00 77.50 96 ALA A N 1
ATOM 683 C CA . ALA A 1 96 ? -14.953 3.306 -18.716 1.00 77.50 96 ALA A CA 1
ATOM 684 C C . ALA A 1 96 ? -14.850 4.432 -19.761 1.00 77.50 96 ALA A C 1
ATOM 686 O O . ALA A 1 96 ? -15.717 4.548 -20.626 1.00 77.50 96 ALA A O 1
ATOM 687 N N . LEU A 1 97 ? -13.792 5.247 -19.700 1.00 81.25 97 LEU A N 1
ATOM 688 C CA . LEU A 1 97 ? -13.488 6.289 -20.687 1.00 81.25 97 LEU A CA 1
ATOM 689 C C . LEU A 1 97 ? -12.818 5.739 -21.963 1.00 81.25 97 LEU A C 1
ATOM 691 O O . LEU A 1 97 ? -12.589 6.506 -22.897 1.00 81.25 97 LEU A O 1
ATOM 695 N N . GLY A 1 98 ? -12.527 4.433 -22.028 1.00 62.69 98 GLY A N 1
ATOM 696 C CA . GLY A 1 98 ? -11.932 3.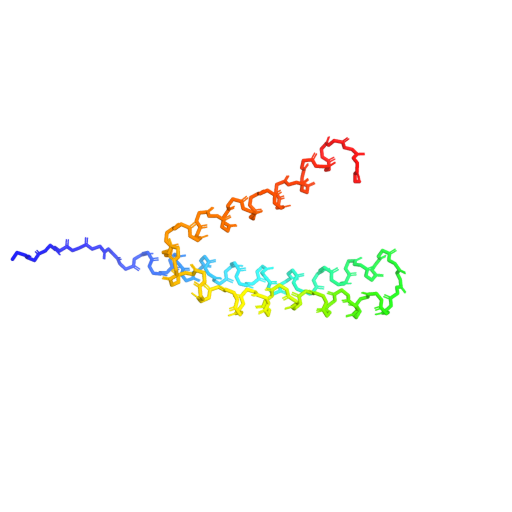782 -23.200 1.00 62.69 98 GLY A CA 1
ATOM 697 C C . GLY A 1 98 ? -10.448 4.097 -23.411 1.00 62.69 98 GLY A C 1
ATOM 698 O O . GLY A 1 98 ? -9.949 3.947 -24.523 1.00 62.69 98 GLY A O 1
ATOM 699 N N . SER A 1 99 ? -9.747 4.563 -22.371 1.00 58.94 99 SER A N 1
ATOM 700 C CA . SER A 1 99 ? -8.310 4.875 -22.411 1.00 58.94 99 SER A CA 1
ATOM 701 C C . SER A 1 99 ? -7.419 3.757 -21.845 1.00 58.94 99 SER A C 1
ATOM 703 O O . SER A 1 99 ? -6.254 4.015 -21.540 1.00 58.94 99 SER A O 1
ATOM 705 N N . LEU A 1 100 ? -7.970 2.551 -21.660 1.00 53.09 100 LEU A N 1
ATOM 706 C CA . LEU A 1 100 ? -7.279 1.328 -21.233 1.00 53.09 100 LEU A CA 1
ATOM 707 C C . LEU A 1 100 ? -7.613 0.167 -22.173 1.00 53.09 100 LEU A C 1
ATOM 709 O O . LEU A 1 100 ? -8.793 0.085 -22.583 1.00 53.09 100 LEU A O 1
#

Foldseek 3Di:
DDDDDDDPVVVVVVVVVCVVVVVVVVVCLPVVLVVVCVVVVDPVVSVVVNVVVCPVVVVCVVVVVVCCVPVNPVVSVVVVVVVVCCVVVVVVVCVVVVVD

Sequence (100 aa):
MTTPTARQTPLLALLVARAISESGTMLSGVALPLFVLSLTESVAQLGLITALQTVPLFVMGLIGGPAVDRLGARRVSVLTDLIALLAFGAVPLLAALGSL

Radius of gyration: 18.98 Å; chains: 1; bounding box: 37×29×60 Å